Protein AF-A0A412Q822-F1 (afdb_monomer)

Solvent-accessible surface area (backbone atoms only — not comparable to full-atom values): 8180 Å² total; per-residue (Å²): 139,65,62,68,62,54,52,51,52,50,52,50,54,50,49,52,51,56,52,52,61,63,73,55,45,67,46,39,100,88,42,67,27,89,42,52,36,79,59,52,37,43,55,66,47,72,50,73,41,52,52,40,34,35,38,54,46,44,62,64,47,61,47,49,31,40,41,32,26,75,95,22,52,26,37,32,39,35,51,17,60,89,54,58,46,48,47,72,46,79,78,43,64,62,86,39,90,42,54,68,50,62,31,24,44,76,73,25,34,34,36,39,33,42,74,50,70,87,42,49,30,34,45,28,47,48,70,41,103,55,73,65,49,72,42,82,43,94,69,64,66,74,82,47,60,71,86,129

pLDDT: mean 78.14, std 10.28, range [54.72, 95.5]

Nearest PDB structures (foldseek):
  8csp-assembly1_9  TM=3.195E-01  e=7.191E-02  Homo sapiens
  8qpq-assembly1_TA  TM=2.660E-01  e=6.634E-01  Haloferax tailed virus 1
  7usb-assembly1_A  TM=2.987E-01  e=1.579E+00  unidentified human coronavirus
  3lb9-assembly3_C-2  TM=2.571E-01  e=3.025E+00  Niallia circulans

Radius of gyration: 21.86 Å; Cα contacts (8 Å, |Δi|>4): 293; chains: 1; bounding box: 73×50×36 Å

Secondary structure (DSSP, 8-state):
--HHHHHHHHHHHHHHHHHHHHHSPPP-SSS--SS-HHHHTTSPPEEEESSEEEE---TT--EEEEEEETTEEEEEEE---SSS---EEEEES---S--EEEEE-TT--EEEEESSTTSPEEEEE---SS---EEEE---SGGG----

Structure (mmCIF, N/CA/C/O backbone):
data_AF-A0A412Q822-F1
#
_entry.id   AF-A0A412Q822-F1
#
loop_
_atom_site.group_PDB
_atom_site.id
_atom_site.type_symbol
_atom_site.label_atom_id
_atom_site.label_alt_id
_atom_site.label_comp_id
_atom_site.label_asym_id
_atom_site.label_entity_id
_atom_site.label_seq_id
_atom_site.pdbx_PDB_ins_code
_atom_site.Cartn_x
_atom_site.Cartn_y
_atom_site.Cartn_z
_atom_site.occupancy
_atom_site.B_iso_or_equiv
_atom_site.auth_seq_id
_atom_site.auth_comp_id
_atom_site.auth_asym_id
_atom_site.auth_atom_id
_atom_site.pdbx_PDB_model_num
ATOM 1 N N . MET A 1 1 ? 50.046 37.438 -4.978 1.00 54.72 1 MET A N 1
ATOM 2 C CA . MET A 1 1 ? 49.758 36.722 -6.246 1.00 54.72 1 MET A CA 1
ATOM 3 C C . MET A 1 1 ? 49.389 35.239 -6.021 1.00 54.72 1 MET A C 1
ATOM 5 O O . MET A 1 1 ? 49.633 34.411 -6.888 1.00 54.72 1 MET A O 1
ATOM 9 N N . GLN A 1 2 ? 48.794 34.883 -4.867 1.00 57.31 2 GLN A N 1
ATOM 10 C CA . GLN A 1 2 ? 48.525 33.486 -4.468 1.00 57.31 2 GLN A CA 1
ATOM 11 C C . GLN A 1 2 ? 47.017 33.146 -4.419 1.00 57.31 2 GLN A C 1
ATOM 13 O O . GLN A 1 2 ? 46.676 31.968 -4.459 1.00 57.31 2 GLN A O 1
ATOM 18 N N . SER A 1 3 ? 46.108 34.141 -4.419 1.00 66.44 3 SER A N 1
ATOM 19 C CA . SER A 1 3 ? 44.652 33.891 -4.389 1.00 66.44 3 SER A CA 1
ATOM 20 C C . SER A 1 3 ? 44.080 33.436 -5.737 1.00 66.44 3 SER A C 1
ATOM 22 O O . SER A 1 3 ? 43.251 32.534 -5.754 1.00 66.44 3 SER A O 1
ATOM 24 N N . GLN A 1 4 ? 44.599 33.933 -6.869 1.00 63.59 4 GLN A N 1
ATOM 25 C CA . GLN A 1 4 ? 44.147 33.510 -8.208 1.00 63.59 4 GLN A CA 1
ATOM 26 C C . GLN A 1 4 ? 44.361 32.010 -8.472 1.00 63.59 4 GLN A C 1
ATOM 28 O O . GLN A 1 4 ? 43.549 31.379 -9.140 1.00 63.59 4 GLN A O 1
ATOM 33 N N . ARG A 1 5 ? 45.424 31.407 -7.915 1.00 67.81 5 ARG A N 1
ATOM 34 C CA . ARG A 1 5 ? 45.664 29.956 -8.033 1.00 67.81 5 ARG A CA 1
ATOM 35 C C . ARG A 1 5 ? 44.685 29.134 -7.188 1.00 67.81 5 ARG A C 1
ATOM 37 O O . ARG A 1 5 ? 44.293 28.051 -7.610 1.00 67.81 5 ARG A O 1
ATOM 44 N N . GLY A 1 6 ? 44.280 29.647 -6.024 1.00 70.31 6 GLY A N 1
ATOM 45 C CA . GLY A 1 6 ? 43.276 29.008 -5.168 1.00 70.31 6 GLY A CA 1
ATOM 46 C C . GLY A 1 6 ? 41.871 29.070 -5.768 1.00 70.31 6 GLY A C 1
ATOM 47 O O . GLY A 1 6 ? 41.166 28.064 -5.784 1.00 70.31 6 GLY A O 1
ATOM 48 N N . GLU A 1 7 ? 41.494 30.216 -6.336 1.00 71.88 7 GLU A N 1
ATOM 49 C CA . GLU A 1 7 ? 40.204 30.394 -7.013 1.00 71.88 7 GLU A CA 1
ATOM 50 C C . GLU A 1 7 ? 40.097 29.554 -8.289 1.00 71.88 7 GLU A C 1
ATOM 52 O O . GLU A 1 7 ? 39.094 28.870 -8.484 1.00 71.88 7 GLU A O 1
ATOM 57 N N . ALA A 1 8 ? 41.150 29.506 -9.113 1.00 75.50 8 ALA A N 1
ATOM 58 C CA . ALA A 1 8 ? 41.177 28.668 -10.312 1.00 75.50 8 ALA A CA 1
ATOM 59 C C . ALA A 1 8 ? 41.071 27.167 -9.985 1.00 75.50 8 ALA A C 1
ATOM 61 O O . ALA A 1 8 ? 40.386 26.425 -10.688 1.00 75.50 8 ALA A O 1
ATOM 62 N N . PHE A 1 9 ? 41.698 26.715 -8.892 1.00 75.56 9 PHE A N 1
ATOM 63 C CA . PHE A 1 9 ? 41.586 25.330 -8.431 1.00 75.56 9 PHE A CA 1
ATOM 64 C C . PHE A 1 9 ? 40.163 24.986 -7.972 1.00 75.56 9 PHE A C 1
ATOM 66 O O . PHE A 1 9 ? 39.649 23.912 -8.291 1.00 75.56 9 PHE A O 1
ATOM 73 N N . LEU A 1 10 ? 39.501 25.8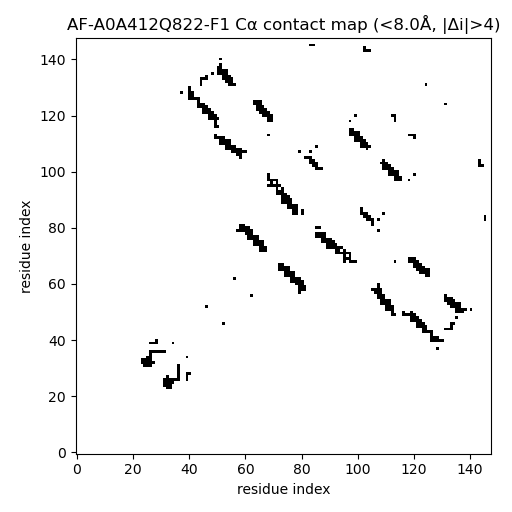99 -7.253 1.00 73.50 10 LEU A N 1
ATOM 74 C CA . LEU A 1 10 ? 38.103 25.723 -6.863 1.00 73.50 10 LEU A CA 1
ATOM 75 C C . LEU A 1 10 ? 37.191 25.688 -8.089 1.00 73.50 10 LEU A C 1
ATOM 77 O O . LEU A 1 10 ? 36.390 24.763 -8.200 1.00 73.50 10 LEU A O 1
ATOM 81 N N . LEU A 1 11 ? 37.354 26.620 -9.031 1.00 75.25 11 LEU A N 1
ATOM 82 C CA . LEU A 1 11 ? 36.569 26.663 -10.265 1.00 75.25 11 LEU A CA 1
ATOM 83 C C . LEU A 1 11 ? 36.714 25.364 -11.070 1.00 75.25 11 LEU A C 1
ATOM 85 O O . LEU A 1 11 ? 35.721 24.781 -11.492 1.00 75.25 11 LEU A O 1
ATOM 89 N N . HIS A 1 12 ? 37.944 24.864 -11.207 1.00 74.94 12 HIS A N 1
ATOM 90 C CA . HIS A 1 12 ? 38.231 23.605 -11.889 1.00 74.94 12 HIS A CA 1
ATOM 91 C C . HIS A 1 12 ? 37.606 22.398 -11.174 1.00 74.94 12 HIS A C 1
ATOM 93 O O . HIS A 1 12 ? 37.037 21.521 -11.815 1.00 74.94 12 HIS A O 1
ATOM 99 N N . LYS A 1 13 ? 37.634 22.371 -9.837 1.00 70.44 13 LYS A N 1
ATOM 100 C CA . LYS A 1 13 ? 36.979 21.327 -9.035 1.00 70.44 13 LYS A CA 1
ATOM 101 C C . LYS A 1 13 ? 35.450 21.383 -9.141 1.00 70.44 13 LYS A C 1
ATOM 103 O O . LYS A 1 13 ? 34.808 20.334 -9.123 1.00 70.44 13 LYS A O 1
ATOM 108 N N . PHE A 1 14 ? 34.866 22.578 -9.239 1.00 66.88 14 PHE A N 1
ATOM 109 C CA . PHE A 1 14 ? 33.433 22.757 -9.481 1.00 66.88 14 PHE A CA 1
ATOM 110 C C . PHE A 1 14 ? 33.040 22.318 -10.892 1.00 66.88 14 PHE A C 1
ATOM 112 O O . PHE A 1 14 ? 32.071 21.575 -11.022 1.00 66.88 14 PHE A O 1
ATOM 119 N N . ALA A 1 15 ? 33.823 22.685 -11.909 1.00 66.75 15 ALA A N 1
ATOM 120 C CA . ALA A 1 15 ? 33.620 22.248 -13.289 1.00 66.75 15 ALA A CA 1
ATOM 121 C C . ALA A 1 15 ? 33.725 20.721 -13.420 1.00 66.75 15 ALA A C 1
ATOM 123 O O . ALA A 1 15 ? 32.814 20.089 -13.939 1.00 66.75 15 ALA A O 1
ATOM 124 N N . LEU A 1 16 ? 34.754 20.104 -12.827 1.00 64.56 16 LEU A N 1
ATOM 125 C CA . LEU A 1 16 ? 34.883 18.645 -12.772 1.00 64.56 16 LEU A CA 1
ATOM 126 C C . LEU A 1 16 ? 33.684 17.991 -12.078 1.00 64.56 16 LEU A C 1
ATOM 128 O O . LEU A 1 16 ? 33.192 16.977 -12.552 1.00 64.56 16 LEU A O 1
ATOM 132 N N . LYS A 1 17 ? 33.176 18.556 -10.976 1.00 62.75 17 LYS A N 1
ATOM 133 C CA . LYS A 1 17 ? 31.968 18.031 -10.319 1.00 62.75 17 LYS A CA 1
ATOM 134 C C . LYS A 1 17 ? 30.705 18.195 -11.171 1.00 62.75 17 LYS A C 1
ATOM 136 O O . LYS A 1 17 ? 29.867 17.298 -11.131 1.00 62.75 17 LYS A O 1
ATOM 141 N N . SER A 1 18 ? 30.545 19.295 -11.912 1.00 65.00 18 SER A N 1
ATOM 142 C CA . SER A 1 18 ? 29.358 19.503 -12.752 1.00 65.00 18 SER A CA 1
ATOM 143 C C . SER A 1 18 ? 29.398 18.663 -14.028 1.00 65.00 18 SER A C 1
ATOM 145 O O . SER A 1 18 ? 28.373 18.117 -14.420 1.00 65.00 18 SER A O 1
ATOM 147 N N . GLU A 1 19 ? 30.572 18.496 -14.638 1.00 64.44 19 GLU A N 1
ATOM 148 C CA . GLU A 1 19 ? 30.768 17.612 -15.791 1.00 64.44 19 GLU A CA 1
ATOM 149 C C . GLU A 1 19 ? 30.601 16.141 -15.395 1.00 64.44 19 GLU A C 1
ATOM 151 O O . GLU A 1 19 ? 29.858 15.412 -16.049 1.00 64.44 19 GLU A O 1
ATOM 156 N N . LEU A 1 20 ? 31.190 15.702 -14.275 1.00 64.00 20 LEU A N 1
ATOM 157 C CA . LEU A 1 20 ? 31.037 14.321 -13.801 1.00 64.00 20 LEU A CA 1
ATOM 158 C C . LEU A 1 20 ? 29.589 14.006 -13.381 1.00 64.00 20 LEU A C 1
ATOM 160 O O . LEU A 1 20 ? 29.119 12.892 -13.596 1.00 64.00 20 LEU A O 1
ATOM 164 N N . GLY A 1 21 ? 28.866 14.989 -12.829 1.00 62.41 21 GLY A N 1
ATOM 165 C CA . GLY A 1 21 ? 27.440 14.871 -12.509 1.00 62.41 21 GLY A CA 1
ATOM 166 C C . GLY A 1 21 ? 26.538 14.727 -13.741 1.00 62.41 21 GLY A C 1
ATOM 167 O O . GLY A 1 21 ? 25.488 14.100 -13.644 1.00 62.41 21 GLY A O 1
ATOM 168 N N . GLY A 1 22 ? 26.956 15.252 -14.899 1.00 65.50 22 GLY A N 1
ATOM 169 C CA . GLY A 1 22 ? 26.287 15.032 -16.187 1.00 65.50 22 GLY A CA 1
ATOM 170 C C . GLY A 1 22 ? 26.717 13.743 -16.902 1.00 65.50 22 GLY A C 1
ATOM 171 O O . GLY A 1 22 ? 25.926 13.160 -17.639 1.00 65.50 22 GLY A O 1
ATOM 172 N N . LEU A 1 23 ? 27.951 13.275 -16.672 1.00 67.69 23 LEU A N 1
ATOM 173 C CA . LEU A 1 23 ? 28.534 12.080 -17.308 1.00 67.69 23 LEU A CA 1
ATOM 174 C C . LEU A 1 23 ? 28.120 10.749 -16.662 1.00 67.69 23 LEU A C 1
ATOM 176 O O . LEU A 1 23 ? 28.322 9.693 -17.260 1.00 67.69 23 LEU A O 1
ATOM 180 N N . ILE A 1 24 ? 27.547 10.779 -15.459 1.00 73.56 24 ILE A N 1
ATOM 181 C CA . ILE A 1 24 ? 26.975 9.612 -14.777 1.00 73.56 24 ILE A CA 1
ATOM 182 C C . ILE A 1 24 ? 25.448 9.741 -14.861 1.00 73.56 24 ILE A C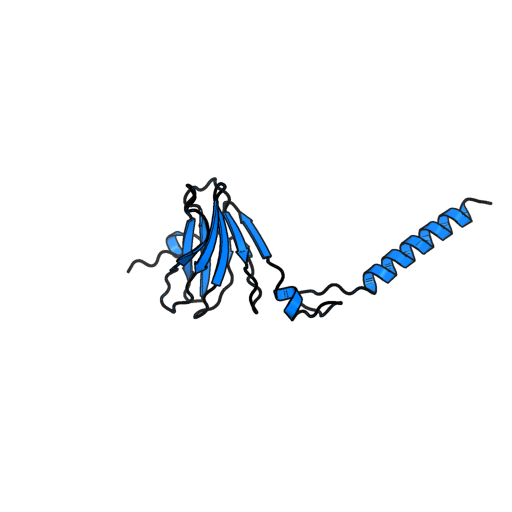 1
ATOM 184 O O . ILE A 1 24 ? 24.820 10.182 -13.895 1.00 73.56 24 ILE A O 1
ATOM 188 N N . PRO A 1 25 ? 24.822 9.407 -16.007 1.00 70.44 25 PRO A N 1
ATOM 189 C CA . PRO A 1 25 ? 23.384 9.549 -16.147 1.00 70.44 25 PRO A CA 1
ATOM 190 C C . PRO A 1 25 ? 22.695 8.631 -15.135 1.00 70.44 25 PRO A C 1
ATOM 192 O O . PRO A 1 25 ? 22.931 7.417 -15.090 1.00 70.44 25 PRO A O 1
ATOM 195 N N . LEU A 1 26 ? 21.856 9.222 -14.289 1.00 71.38 26 LEU A N 1
ATOM 196 C CA . LEU A 1 26 ? 20.974 8.475 -13.405 1.00 71.38 26 LEU A CA 1
ATOM 197 C C . LEU A 1 26 ? 19.856 7.865 -14.243 1.00 71.38 26 LEU A C 1
ATOM 199 O O . LEU A 1 26 ? 19.318 8.505 -15.145 1.00 71.38 26 LEU A O 1
ATOM 203 N N . ALA A 1 27 ? 19.510 6.616 -13.945 1.00 72.88 27 ALA A N 1
ATOM 204 C CA . ALA A 1 27 ? 18.319 6.025 -14.528 1.00 72.88 27 ALA A CA 1
ATOM 205 C C . ALA A 1 27 ? 17.093 6.755 -13.971 1.00 72.88 27 ALA A C 1
ATOM 207 O O . ALA A 1 27 ? 16.992 6.957 -12.760 1.00 72.88 27 ALA A O 1
ATOM 208 N N . THR A 1 28 ? 16.180 7.143 -14.854 1.00 69.38 28 THR A N 1
ATOM 209 C CA . THR A 1 28 ? 14.900 7.754 -14.488 1.00 69.38 28 THR A CA 1
ATOM 210 C C . THR A 1 28 ? 13.750 6.936 -15.074 1.00 69.38 28 THR A C 1
ATOM 212 O O . THR A 1 28 ? 13.942 5.941 -15.778 1.00 69.38 28 THR A O 1
ATOM 215 N N . ASN A 1 29 ? 12.520 7.364 -14.805 1.00 64.69 29 ASN A N 1
ATOM 216 C CA . ASN A 1 29 ? 11.323 6.874 -15.488 1.00 64.69 29 ASN A CA 1
ATOM 217 C C . ASN A 1 29 ? 11.348 7.128 -17.013 1.00 64.69 29 ASN A C 1
ATOM 219 O O . ASN A 1 29 ? 10.615 6.463 -17.746 1.00 64.69 29 ASN A O 1
ATOM 223 N N . GLU A 1 30 ? 12.169 8.057 -17.505 1.00 70.81 30 GLU A N 1
ATOM 224 C CA . GLU A 1 30 ? 12.172 8.539 -18.894 1.00 70.81 30 GLU A CA 1
ATOM 225 C C . GLU A 1 30 ? 13.452 8.184 -19.664 1.00 70.81 30 GLU A C 1
ATOM 227 O O . GLU A 1 30 ? 13.400 8.061 -20.886 1.00 70.81 30 GLU A O 1
ATOM 232 N N . ALA A 1 31 ? 14.572 7.936 -18.978 1.00 69.00 31 ALA A N 1
ATOM 233 C CA . ALA A 1 31 ? 15.861 7.656 -19.606 1.00 69.00 31 ALA A CA 1
ATOM 234 C C . ALA A 1 31 ? 16.616 6.495 -18.941 1.00 69.00 31 ALA A C 1
ATOM 236 O O . ALA A 1 31 ? 16.587 6.305 -17.723 1.00 69.00 31 ALA A O 1
ATOM 237 N N . ASN A 1 32 ? 17.341 5.731 -19.763 1.00 71.06 32 ASN A N 1
ATOM 238 C CA . ASN A 1 32 ? 18.334 4.780 -19.272 1.00 71.06 32 ASN A CA 1
ATOM 239 C C . ASN A 1 32 ? 19.564 5.560 -18.788 1.00 71.06 32 ASN A C 1
ATOM 241 O O . ASN A 1 32 ? 20.109 6.369 -19.536 1.00 71.06 32 ASN A O 1
ATOM 245 N N . GLY A 1 33 ? 19.991 5.304 -17.554 1.00 76.38 33 GLY A N 1
ATOM 246 C CA . GLY A 1 33 ? 21.254 5.804 -17.022 1.00 76.38 33 GLY A CA 1
ATOM 247 C C . GLY A 1 33 ? 22.346 4.742 -17.106 1.00 76.38 33 GLY A C 1
ATOM 248 O O . GLY A 1 33 ? 22.323 3.879 -17.981 1.00 76.38 33 GLY A O 1
ATOM 249 N N . LEU A 1 34 ? 23.247 4.714 -16.122 1.00 79.25 34 LEU A N 1
ATOM 250 C CA . LEU A 1 34 ? 24.161 3.575 -15.915 1.00 79.25 34 LEU A CA 1
ATOM 251 C C . LEU A 1 34 ? 23.439 2.270 -15.522 1.00 79.25 34 LEU A C 1
ATOM 253 O O . LEU A 1 34 ? 24.025 1.191 -15.542 1.00 79.25 34 LEU A O 1
ATOM 257 N N . MET A 1 35 ? 22.156 2.365 -15.172 1.00 73.12 35 MET A N 1
ATOM 258 C CA . MET A 1 35 ? 21.239 1.252 -14.960 1.00 73.12 35 MET A CA 1
ATOM 259 C C . MET A 1 35 ? 20.110 1.342 -15.996 1.00 73.12 35 MET A C 1
ATOM 261 O O . MET A 1 35 ? 19.665 2.438 -16.344 1.00 73.12 35 MET A O 1
ATOM 265 N N . SER A 1 36 ? 19.615 0.202 -16.488 1.00 73.12 36 SER A N 1
ATOM 266 C CA . SER A 1 36 ? 18.447 0.216 -17.375 1.00 73.12 36 SER A CA 1
ATOM 267 C C . SER A 1 36 ? 17.214 0.743 -16.638 1.00 73.12 36 SER A C 1
ATOM 269 O O . SER A 1 36 ? 17.014 0.457 -15.455 1.00 73.12 36 SER A O 1
ATOM 271 N N . LYS A 1 37 ? 16.335 1.447 -17.354 1.00 69.19 37 LYS A N 1
ATOM 272 C CA . LYS A 1 37 ? 15.021 1.870 -16.860 1.00 69.19 37 LYS A CA 1
ATOM 273 C C . LYS A 1 37 ? 14.253 0.693 -16.256 1.00 69.19 37 LYS A C 1
ATOM 275 O O . LYS A 1 37 ? 13.693 0.820 -15.179 1.00 69.19 37 LYS A O 1
ATOM 280 N N . ASN A 1 38 ? 14.318 -0.492 -16.862 1.00 66.19 38 ASN A N 1
ATOM 281 C CA . ASN A 1 38 ? 13.655 -1.690 -16.331 1.00 66.19 38 ASN A CA 1
ATOM 282 C C . ASN A 1 38 ? 14.193 -2.133 -14.960 1.00 66.19 38 ASN A C 1
ATOM 284 O O . ASN A 1 38 ? 13.459 -2.731 -14.180 1.00 66.19 38 ASN A O 1
ATOM 288 N N . ASN A 1 39 ? 15.460 -1.851 -14.650 1.00 64.44 39 ASN A N 1
ATOM 289 C CA . ASN A 1 39 ? 16.025 -2.108 -13.328 1.00 64.44 39 ASN A CA 1
ATOM 290 C C . ASN A 1 39 ? 15.745 -0.956 -12.346 1.00 64.44 39 ASN A C 1
ATOM 292 O O . ASN A 1 39 ? 15.561 -1.229 -11.165 1.00 64.44 39 ASN A O 1
ATOM 296 N N . TYR A 1 40 ? 15.606 0.288 -12.819 1.00 60.56 40 TYR A N 1
ATOM 297 C CA . TYR A 1 40 ? 15.096 1.406 -12.009 1.00 60.56 40 TYR A CA 1
ATOM 298 C C . TYR A 1 40 ? 13.665 1.145 -11.509 1.00 60.56 40 TYR A C 1
ATOM 300 O O . TYR A 1 40 ? 13.350 1.415 -10.355 1.00 60.56 40 TYR A O 1
ATOM 308 N N . ILE A 1 41 ? 12.822 0.520 -12.337 1.00 59.81 41 ILE A N 1
ATOM 309 C CA . ILE A 1 41 ? 11.450 0.104 -11.981 1.00 59.81 41 ILE A CA 1
ATOM 310 C C . ILE A 1 41 ? 11.429 -0.908 -10.814 1.00 59.81 41 ILE A C 1
ATOM 312 O O . ILE A 1 41 ? 10.436 -1.003 -10.097 1.00 59.81 41 ILE A O 1
ATOM 316 N N . LYS A 1 42 ? 12.538 -1.619 -10.558 1.00 61.69 42 LYS A N 1
ATOM 317 C CA . LYS A 1 42 ? 12.674 -2.545 -9.419 1.00 61.69 42 LYS A CA 1
ATOM 318 C C . LYS A 1 42 ? 13.006 -1.846 -8.096 1.00 61.69 42 LYS A C 1
ATOM 320 O O . LYS A 1 42 ? 13.067 -2.522 -7.069 1.00 61.69 42 LY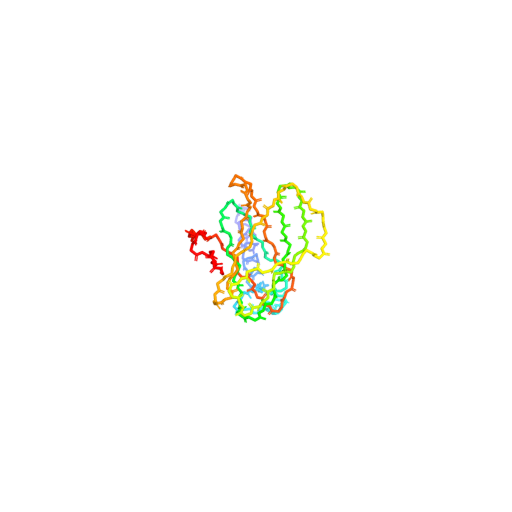S A O 1
ATOM 325 N N . ILE A 1 43 ? 13.242 -0.531 -8.094 1.00 65.75 43 ILE A N 1
ATOM 326 C CA . ILE A 1 43 ? 13.445 0.237 -6.863 1.00 65.75 43 ILE A CA 1
ATOM 327 C C . ILE A 1 43 ? 12.092 0.360 -6.159 1.00 65.75 43 ILE A C 1
ATOM 329 O O . ILE A 1 43 ? 11.135 0.898 -6.714 1.00 65.75 43 ILE A O 1
ATOM 333 N N . ALA A 1 44 ? 12.017 -0.155 -4.932 1.00 70.75 44 ALA A N 1
ATOM 334 C CA . ALA A 1 44 ? 10.823 -0.057 -4.105 1.00 70.75 44 ALA A CA 1
ATOM 335 C C . ALA A 1 44 ? 10.453 1.418 -3.887 1.00 70.75 44 ALA A C 1
ATOM 337 O O . ALA A 1 44 ? 11.249 2.201 -3.366 1.00 70.75 44 ALA A O 1
ATOM 338 N N . GLN A 1 45 ? 9.238 1.791 -4.279 1.00 81.50 45 GLN A N 1
ATOM 339 C CA . GLN A 1 45 ? 8.671 3.105 -3.992 1.00 81.50 45 GLN A CA 1
ATOM 340 C C . GLN A 1 45 ? 7.847 3.016 -2.718 1.00 81.50 45 GLN A C 1
ATOM 342 O O . GLN A 1 45 ? 7.267 1.971 -2.431 1.00 81.50 45 GLN A O 1
ATOM 347 N N . SER A 1 46 ? 7.826 4.088 -1.930 1.00 88.75 46 SER A N 1
ATOM 348 C CA . SER A 1 46 ? 7.071 4.133 -0.679 1.00 88.75 46 SER A CA 1
ATOM 349 C C . SER A 1 46 ? 6.409 5.482 -0.475 1.00 88.75 46 SER A C 1
ATOM 351 O O . SER A 1 46 ? 7.006 6.513 -0.774 1.00 88.75 46 SER A O 1
ATOM 353 N N . ILE A 1 47 ? 5.223 5.467 0.120 1.00 92.25 47 ILE A N 1
ATOM 354 C CA . ILE A 1 47 ? 4.557 6.655 0.652 1.00 92.25 47 ILE A CA 1
ATOM 355 C C . ILE A 1 47 ? 4.159 6.388 2.101 1.00 92.25 47 ILE A C 1
ATOM 357 O O . ILE A 1 47 ? 3.814 5.261 2.453 1.00 92.25 47 ILE A O 1
ATOM 361 N N . THR A 1 48 ? 4.226 7.414 2.947 1.00 93.25 48 THR A N 1
ATOM 362 C CA . THR A 1 48 ? 3.655 7.383 4.298 1.00 93.25 48 THR A CA 1
ATOM 363 C C . THR A 1 48 ? 2.646 8.507 4.416 1.00 93.25 48 THR A C 1
ATOM 365 O O . THR A 1 48 ? 3.006 9.653 4.164 1.00 93.25 48 THR A O 1
ATOM 368 N N . SER A 1 49 ? 1.411 8.190 4.794 1.00 92.81 49 SER A N 1
ATOM 369 C CA . SER A 1 49 ? 0.353 9.187 4.950 1.00 92.81 49 SER A CA 1
ATOM 370 C C . SER A 1 49 ? -0.669 8.763 6.001 1.00 92.81 49 SER A C 1
ATOM 372 O O . SER A 1 49 ? -0.869 7.575 6.243 1.00 92.81 49 SER A O 1
ATOM 374 N N . THR A 1 50 ? -1.319 9.741 6.627 1.00 91.50 50 THR A N 1
ATOM 375 C CA . THR A 1 50 ? -2.533 9.548 7.439 1.00 91.50 50 THR A CA 1
ATOM 376 C C . THR A 1 50 ? -3.811 9.662 6.601 1.00 91.50 50 THR A C 1
ATOM 378 O O . THR A 1 50 ? -4.903 9.358 7.082 1.00 91.50 50 THR A O 1
ATOM 381 N N . LYS A 1 51 ? -3.696 10.104 5.342 1.00 92.81 51 LYS A N 1
ATOM 382 C CA . LYS A 1 51 ? -4.801 10.183 4.388 1.00 92.81 51 LYS A CA 1
ATOM 383 C C . LYS A 1 51 ? -5.005 8.859 3.653 1.00 92.81 51 LYS A C 1
ATOM 385 O O . LYS A 1 51 ? -4.273 7.886 3.837 1.00 92.81 51 LYS A O 1
ATOM 390 N N . LEU A 1 52 ? -6.019 8.840 2.791 1.00 93.62 52 LEU A N 1
ATOM 391 C CA . LEU A 1 52 ? -6.207 7.773 1.822 1.00 93.62 52 LEU A CA 1
ATOM 392 C C . LEU A 1 52 ? -5.024 7.758 0.850 1.00 93.62 52 LEU A C 1
ATOM 394 O O . LEU A 1 52 ? -4.701 8.773 0.238 1.00 93.62 52 LEU A O 1
ATOM 398 N N . ILE A 1 53 ? -4.385 6.604 0.706 1.00 94.19 53 ILE A N 1
ATOM 399 C CA . ILE A 1 53 ? -3.307 6.396 -0.257 1.00 94.19 53 ILE A CA 1
ATOM 400 C C . ILE A 1 53 ? -3.894 5.672 -1.456 1.00 94.19 53 ILE A C 1
ATOM 402 O O . ILE A 1 53 ? -4.452 4.585 -1.310 1.00 94.19 53 ILE A O 1
ATOM 406 N N . LYS A 1 54 ? -3.725 6.247 -2.642 1.00 93.31 54 LYS A N 1
ATOM 407 C CA . LYS A 1 54 ? -3.977 5.569 -3.905 1.00 93.31 54 LYS A CA 1
ATOM 408 C C . LYS A 1 54 ? -2.717 4.847 -4.363 1.00 93.31 54 LYS A C 1
ATOM 410 O O . LYS A 1 54 ? -1.615 5.391 -4.338 1.00 93.31 54 LYS A O 1
ATOM 415 N N . ILE A 1 55 ? -2.920 3.620 -4.810 1.00 89.94 55 ILE A N 1
ATOM 416 C CA . ILE A 1 55 ? -1.950 2.771 -5.479 1.00 89.94 55 ILE A CA 1
ATOM 417 C C . ILE A 1 55 ? -2.453 2.614 -6.911 1.00 89.94 55 ILE A C 1
ATOM 419 O O . ILE A 1 55 ? -3.479 1.968 -7.143 1.00 89.94 55 ILE A O 1
ATOM 423 N N . GLU A 1 56 ? -1.754 3.228 -7.865 1.00 87.31 56 GLU A N 1
ATOM 424 C CA . GLU A 1 56 ? -2.071 3.062 -9.283 1.00 87.31 56 GLU A CA 1
ATOM 425 C C . GLU A 1 56 ? -1.865 1.596 -9.669 1.00 87.31 56 GLU A C 1
ATOM 427 O O . GLU A 1 56 ? -0.759 1.070 -9.564 1.00 87.31 56 GLU A O 1
ATOM 432 N N . SER A 1 57 ? -2.940 0.933 -10.080 1.00 83.88 57 SER A N 1
ATOM 433 C CA . SER A 1 57 ? -2.930 -0.449 -10.553 1.00 83.88 57 SER A CA 1
ATOM 434 C C . SER A 1 57 ? -3.950 -0.596 -11.679 1.00 83.88 57 SER A C 1
ATOM 436 O O . SER A 1 57 ? -4.734 0.316 -11.942 1.00 83.88 57 SER A O 1
ATOM 438 N N . TRP A 1 58 ? -3.908 -1.731 -12.367 1.00 79.12 58 TRP A N 1
ATOM 439 C CA . TRP A 1 58 ? -4.784 -2.020 -13.494 1.00 79.12 58 TRP A CA 1
ATOM 440 C C . TRP A 1 58 ? -5.767 -3.119 -13.161 1.00 79.12 58 TRP A C 1
ATOM 442 O O . TRP A 1 58 ? -5.552 -3.963 -12.279 1.00 79.12 58 TRP A O 1
ATOM 452 N N . ASP A 1 59 ? 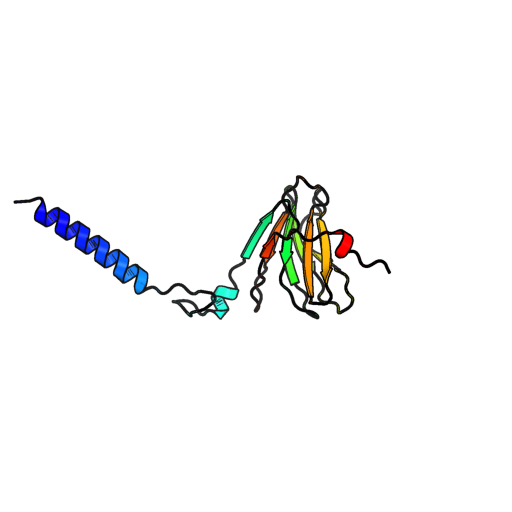-6.869 -3.100 -13.895 1.00 74.81 59 ASP A N 1
ATOM 453 C CA . ASP A 1 59 ? -7.859 -4.142 -13.776 1.00 74.81 59 ASP A CA 1
ATOM 454 C C . ASP A 1 59 ? -7.271 -5.506 -14.185 1.00 74.81 59 ASP A C 1
ATOM 456 O O . ASP A 1 59 ? -6.468 -5.595 -15.115 1.00 74.81 59 ASP A O 1
ATOM 460 N N . GLY A 1 60 ? -7.582 -6.566 -13.437 1.00 73.56 60 GLY A N 1
ATOM 461 C CA . GLY A 1 60 ? -6.977 -7.893 -13.619 1.00 73.56 60 GLY A CA 1
ATOM 462 C C . GLY A 1 60 ? -5.626 -8.137 -12.920 1.00 73.56 60 GLY A C 1
ATOM 463 O O . GLY A 1 60 ? -5.196 -9.288 -12.843 1.00 73.56 60 GLY A O 1
ATOM 464 N N . TYR A 1 61 ? -4.938 -7.111 -12.396 1.00 76.69 61 TYR A N 1
ATOM 465 C CA . TYR A 1 61 ? -3.588 -7.258 -11.819 1.00 76.69 61 TYR A CA 1
ATOM 466 C C . TYR A 1 61 ? -3.573 -7.286 -10.290 1.00 76.69 61 TYR A C 1
ATOM 468 O O . TYR A 1 61 ? -4.029 -6.349 -9.631 1.00 76.69 61 TYR A O 1
ATOM 476 N N . SER A 1 62 ? -2.991 -8.348 -9.724 1.00 77.25 62 SER A N 1
ATOM 477 C CA . SER A 1 62 ? -2.697 -8.410 -8.290 1.00 77.25 62 SER A CA 1
ATOM 478 C C . SER A 1 62 ? -1.462 -7.575 -7.952 1.00 77.25 62 SER A C 1
ATOM 480 O O . SER A 1 62 ? -0.422 -7.677 -8.605 1.00 77.25 62 SER A O 1
ATOM 482 N N . THR A 1 63 ? -1.565 -6.780 -6.892 1.00 80.88 63 THR A N 1
ATOM 483 C CA . THR A 1 63 ? -0.513 -5.878 -6.420 1.00 80.88 63 THR A CA 1
ATOM 484 C C . THR A 1 63 ? 0.118 -6.435 -5.144 1.00 80.88 63 THR A C 1
ATOM 486 O O . THR A 1 63 ? -0.577 -6.665 -4.155 1.00 80.88 63 THR A O 1
ATOM 489 N N . LEU A 1 64 ? 1.445 -6.596 -5.131 1.00 83.69 64 LEU A N 1
ATOM 490 C CA . LEU A 1 64 ? 2.206 -6.942 -3.925 1.00 83.69 64 LEU A CA 1
ATOM 491 C C . LEU A 1 64 ? 2.746 -5.683 -3.241 1.00 83.69 64 LEU A C 1
ATOM 493 O O . LEU A 1 64 ? 3.504 -4.912 -3.837 1.00 83.69 64 LEU A O 1
ATOM 497 N N . VAL A 1 65 ? 2.396 -5.505 -1.967 1.00 8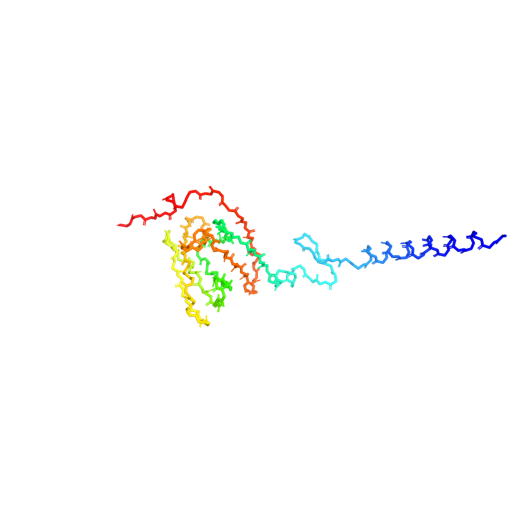4.75 65 VAL A N 1
ATOM 498 C CA . VAL A 1 65 ? 2.827 -4.361 -1.154 1.00 84.75 65 VAL A CA 1
ATOM 499 C C . VAL A 1 65 ? 3.269 -4.781 0.240 1.00 84.75 65 VAL A C 1
ATOM 501 O O . VAL A 1 65 ? 2.657 -5.635 0.884 1.00 84.75 65 VAL A O 1
ATOM 504 N N . PHE A 1 66 ? 4.313 -4.124 0.742 1.00 87.81 66 PHE A N 1
ATOM 505 C CA . PHE A 1 66 ? 4.544 -4.050 2.178 1.00 87.81 66 PHE A CA 1
ATOM 506 C C . PHE A 1 66 ? 3.677 -2.940 2.752 1.00 87.81 66 PHE A C 1
ATOM 508 O O . PHE A 1 66 ? 3.711 -1.806 2.277 1.00 87.81 66 PHE A O 1
ATOM 515 N N . ILE A 1 67 ? 2.922 -3.272 3.794 1.00 85.94 67 ILE A N 1
ATOM 516 C CA . ILE A 1 67 ? 2.101 -2.309 4.519 1.00 85.94 67 ILE A CA 1
ATOM 517 C C . ILE A 1 67 ? 2.568 -2.280 5.965 1.00 85.94 67 ILE A C 1
ATOM 519 O O . ILE A 1 67 ? 2.667 -3.321 6.626 1.00 85.94 67 ILE A O 1
ATOM 523 N N . ARG A 1 68 ? 2.848 -1.073 6.456 1.00 87.25 68 ARG A N 1
ATOM 524 C CA . ARG A 1 68 ? 3.162 -0.809 7.857 1.00 87.25 68 ARG A CA 1
ATOM 525 C C . ARG A 1 68 ? 2.095 0.091 8.466 1.00 87.25 68 ARG A C 1
ATOM 527 O O . ARG A 1 68 ? 1.917 1.218 8.018 1.00 87.25 68 ARG A O 1
ATOM 534 N N . ALA A 1 69 ? 1.460 -0.400 9.526 1.00 82.38 69 ALA A N 1
ATOM 535 C CA . ALA A 1 69 ? 0.530 0.348 10.367 1.00 82.38 69 ALA A CA 1
ATOM 536 C C . ALA A 1 69 ? 0.967 0.220 11.833 1.00 82.38 69 ALA A C 1
ATOM 538 O O . ALA A 1 69 ? 1.222 -0.890 12.308 1.00 82.38 69 ALA A O 1
ATOM 539 N N . SER A 1 70 ? 1.090 1.352 12.534 1.00 71.75 70 SER A N 1
ATOM 540 C CA . SER A 1 70 ? 1.296 1.449 13.993 1.00 71.75 70 SER A CA 1
ATOM 541 C C . SER A 1 70 ? 2.263 0.401 14.575 1.00 71.75 70 SER A C 1
ATOM 543 O O . SER A 1 70 ? 1.923 -0.385 15.458 1.00 71.75 70 SER A O 1
ATOM 545 N N . GLY A 1 71 ? 3.487 0.360 14.033 1.00 67.38 71 GLY A N 1
ATOM 546 C CA . GLY A 1 71 ? 4.579 -0.495 14.519 1.00 67.38 71 GLY A CA 1
ATOM 547 C C . GLY A 1 71 ? 4.578 -1.944 14.015 1.00 67.38 71 GLY A C 1
ATOM 548 O O . GLY A 1 71 ? 5.487 -2.695 14.351 1.00 67.38 71 GLY A O 1
ATOM 549 N N . SER A 1 72 ? 3.614 -2.350 13.185 1.00 75.06 72 SER A N 1
ATOM 550 C CA . SER A 1 72 ? 3.574 -3.688 12.576 1.00 75.06 72 SER A CA 1
ATOM 551 C C . SER A 1 72 ? 3.707 -3.606 11.066 1.00 75.06 72 SER A C 1
ATOM 553 O O . SER A 1 72 ? 3.112 -2.736 10.440 1.00 75.06 72 SER A O 1
ATOM 555 N N . THR A 1 73 ? 4.511 -4.496 10.484 1.00 83.06 73 THR A N 1
ATOM 556 C CA . THR A 1 73 ? 4.764 -4.556 9.037 1.00 83.06 73 THR A CA 1
ATOM 557 C C . THR A 1 73 ? 4.387 -5.938 8.520 1.00 83.06 73 THR A C 1
ATOM 559 O O . THR A 1 73 ? 4.848 -6.937 9.068 1.00 83.06 73 THR A O 1
ATOM 562 N N . GLY A 1 74 ? 3.573 -5.995 7.469 1.00 86.44 74 GLY A N 1
ATOM 563 C CA . GLY A 1 74 ? 3.201 -7.240 6.801 1.00 86.44 74 GLY A CA 1
ATOM 564 C C . GLY A 1 74 ? 3.345 -7.141 5.288 1.00 86.44 74 GLY A C 1
ATOM 565 O O . GLY A 1 74 ? 3.269 -6.049 4.721 1.00 86.44 74 GLY A O 1
ATOM 566 N N . LEU A 1 75 ? 3.566 -8.288 4.648 1.00 86.94 75 LEU A N 1
ATOM 567 C CA . LEU A 1 75 ? 3.482 -8.426 3.196 1.00 86.94 75 LEU A CA 1
ATOM 568 C C . LEU A 1 75 ? 2.053 -8.808 2.824 1.00 86.94 75 LEU A C 1
ATOM 570 O O . LEU A 1 75 ? 1.522 -9.794 3.345 1.00 86.94 75 LEU A O 1
ATOM 574 N N . TYR A 1 76 ? 1.464 -8.063 1.898 1.00 87.31 76 TYR A N 1
ATOM 575 C CA . TYR A 1 76 ? 0.104 -8.276 1.432 1.00 87.31 76 TYR A CA 1
ATOM 576 C C . TYR A 1 76 ? 0.078 -8.406 -0.090 1.00 87.31 76 TYR A C 1
ATOM 578 O O . TYR A 1 76 ? 0.747 -7.659 -0.804 1.00 87.31 76 TYR A O 1
ATOM 586 N N . SER A 1 77 ? -0.719 -9.356 -0.570 1.00 86.12 77 SER A N 1
ATOM 587 C CA . SER A 1 77 ? -1.226 -9.370 -1.940 1.00 86.12 77 SER A CA 1
ATOM 588 C C . SER A 1 77 ? -2.597 -8.724 -1.931 1.00 86.12 77 SER A C 1
ATOM 590 O O . SER A 1 77 ? -3.441 -9.135 -1.140 1.00 86.12 77 SER A O 1
ATOM 592 N N . ILE A 1 78 ? -2.825 -7.730 -2.780 1.00 84.12 78 ILE A N 1
ATOM 593 C CA . ILE A 1 78 ? -4.150 -7.167 -3.038 1.00 84.12 78 ILE A CA 1
ATOM 594 C C . ILE A 1 78 ? -4.577 -7.684 -4.408 1.00 84.12 78 ILE A C 1
ATOM 596 O O . ILE A 1 78 ? -3.906 -7.411 -5.402 1.00 84.12 78 ILE A O 1
ATOM 600 N N . ASP A 1 79 ? -5.637 -8.487 -4.443 1.00 78.25 79 ASP A N 1
ATOM 601 C CA . ASP A 1 79 ? -6.059 -9.224 -5.629 1.00 78.25 79 ASP A CA 1
ATOM 602 C C . ASP A 1 79 ? -6.498 -8.289 -6.759 1.00 78.25 79 ASP A C 1
ATOM 604 O O . ASP A 1 79 ? -7.180 -7.284 -6.546 1.00 78.25 79 ASP A O 1
ATOM 608 N N . GLY A 1 80 ? -6.155 -8.687 -7.983 1.00 66.75 80 GLY A N 1
ATOM 609 C CA . GLY A 1 80 ? -6.550 -8.024 -9.223 1.00 66.75 80 GLY A CA 1
ATOM 610 C C . GLY A 1 80 ? -7.923 -8.404 -9.752 1.00 66.75 80 GLY A C 1
ATOM 611 O O . GLY A 1 80 ? -8.149 -8.279 -10.946 1.00 66.75 80 GLY A O 1
ATOM 612 N N . ASN A 1 81 ? -8.812 -8.951 -8.927 1.00 66.44 81 ASN A N 1
ATOM 613 C CA . ASN A 1 81 ? -10.066 -9.520 -9.415 1.00 66.44 81 ASN A CA 1
ATOM 614 C C . ASN A 1 81 ? -10.949 -8.461 -10.117 1.00 66.44 81 ASN A C 1
ATOM 616 O O . ASN A 1 81 ? -11.081 -7.347 -9.612 1.00 66.44 81 ASN A O 1
ATOM 620 N N . TRP A 1 82 ? -11.603 -8.842 -11.221 1.00 64.75 82 TRP A N 1
ATOM 621 C CA . TRP A 1 82 ? -12.485 -8.009 -12.070 1.00 64.75 82 TRP A CA 1
ATOM 622 C C . TRP A 1 82 ? -13.826 -7.622 -11.430 1.00 64.75 82 TRP A C 1
ATOM 624 O O . TRP A 1 82 ? -14.752 -7.169 -12.096 1.00 64.75 82 TRP A O 1
ATOM 634 N N . ALA A 1 83 ? -13.985 -7.875 -10.138 1.00 64.88 83 ALA A N 1
ATOM 635 C CA . ALA A 1 83 ? -15.169 -7.499 -9.393 1.00 64.88 83 ALA A CA 1
ATOM 636 C C . ALA A 1 83 ? -14.730 -6.384 -8.461 1.00 64.88 83 ALA A C 1
ATOM 638 O O . ALA A 1 83 ? -13.969 -6.702 -7.556 1.00 64.88 83 ALA A O 1
ATOM 639 N N . ASN A 1 84 ? -15.170 -5.145 -8.721 1.00 72.12 84 ASN A N 1
ATOM 640 C CA . ASN A 1 84 ? -14.951 -3.858 -8.021 1.00 72.12 84 ASN A CA 1
ATOM 641 C C . ASN A 1 84 ? -14.866 -3.926 -6.479 1.00 72.12 84 ASN A C 1
ATOM 643 O O . ASN A 1 84 ? -15.664 -3.351 -5.747 1.00 72.12 84 ASN A O 1
ATOM 647 N N . ASN A 1 85 ? -13.928 -4.699 -5.965 1.00 75.00 85 ASN A N 1
ATOM 648 C CA . ASN A 1 85 ? -13.825 -5.128 -4.589 1.00 75.00 85 ASN A CA 1
ATOM 649 C C . ASN A 1 85 ? -12.349 -5.419 -4.339 1.00 75.00 85 ASN A C 1
ATOM 651 O O . ASN A 1 85 ? -11.714 -6.209 -5.042 1.00 75.00 85 ASN A O 1
ATOM 655 N N . ALA A 1 86 ? -11.795 -4.768 -3.324 1.00 77.06 86 ALA A N 1
ATOM 656 C CA . ALA A 1 86 ? -10.456 -5.070 -2.869 1.00 77.06 86 ALA A CA 1
ATOM 657 C C . ALA A 1 86 ? -10.490 -6.294 -1.952 1.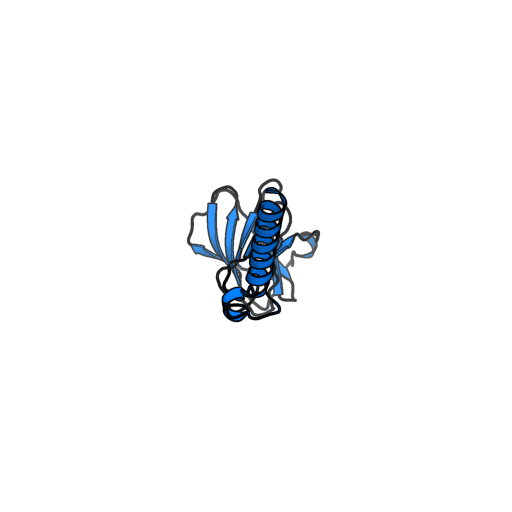00 77.06 86 ALA A C 1
ATOM 659 O O . ALA A 1 86 ? -10.886 -6.215 -0.790 1.00 77.06 86 ALA A O 1
ATOM 660 N N . LYS A 1 87 ? -9.984 -7.422 -2.450 1.00 82.06 87 LYS A N 1
ATOM 661 C CA . LYS A 1 87 ? -9.594 -8.547 -1.598 1.00 82.06 87 LYS A CA 1
ATOM 662 C C . LYS A 1 87 ? -8.104 -8.462 -1.334 1.00 82.06 87 LYS A C 1
ATOM 664 O O . LYS A 1 87 ? -7.332 -8.197 -2.249 1.00 82.06 87 LYS A O 1
ATOM 669 N N . PHE A 1 88 ? -7.689 -8.685 -0.094 1.00 84.56 88 PHE A N 1
ATOM 670 C CA . PHE A 1 88 ? -6.275 -8.775 0.236 1.00 84.56 88 PHE A CA 1
ATOM 671 C C . PHE A 1 88 ? -5.980 -10.029 1.047 1.00 84.56 88 PHE A C 1
ATOM 673 O O . PHE A 1 88 ? -6.735 -10.424 1.934 1.00 84.56 88 PHE A O 1
ATOM 680 N N . THR A 1 89 ? -4.837 -10.631 0.749 1.00 86.25 89 THR A N 1
ATOM 681 C CA . THR A 1 89 ? -4.294 -11.783 1.454 1.00 86.25 89 THR A CA 1
ATOM 682 C C . THR A 1 89 ? -2.991 -11.371 2.109 1.00 86.25 89 THR A C 1
ATOM 684 O O . THR A 1 89 ? -2.051 -10.927 1.447 1.00 86.25 89 THR A O 1
ATOM 687 N N . ARG A 1 90 ? -2.911 -11.533 3.428 1.00 87.00 90 ARG A N 1
ATOM 688 C CA . ARG A 1 90 ? -1.644 -11.391 4.139 1.00 87.00 90 ARG A CA 1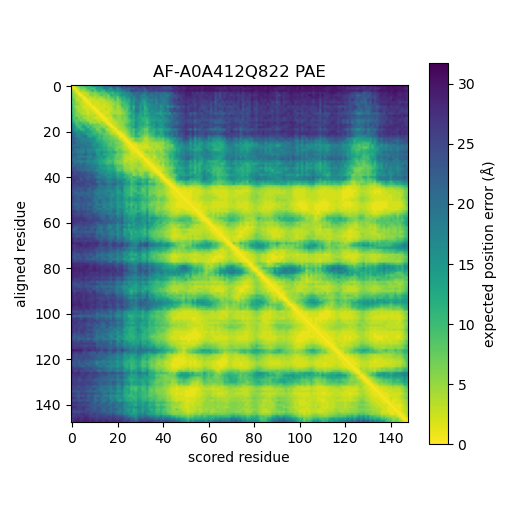
ATOM 689 C C . ARG A 1 90 ? -0.777 -12.612 3.857 1.00 87.00 90 ARG A C 1
ATOM 691 O O . ARG A 1 90 ? -1.174 -13.731 4.165 1.00 87.00 90 ARG A O 1
ATOM 698 N N . LEU A 1 91 ? 0.416 -12.376 3.331 1.00 85.12 91 LEU A N 1
ATOM 699 C CA . LEU A 1 91 ? 1.388 -13.417 3.009 1.00 85.12 91 LEU A CA 1
ATOM 700 C C . LEU A 1 91 ? 2.403 -13.622 4.140 1.00 85.12 91 LEU A C 1
ATOM 702 O O . LEU A 1 91 ? 2.846 -14.742 4.374 1.00 85.12 91 LEU A O 1
ATOM 706 N N . SER A 1 92 ? 2.778 -12.556 4.858 1.00 85.69 92 SER A N 1
ATOM 707 C CA . SER A 1 92 ? 3.716 -12.638 5.984 1.00 85.69 92 SER A CA 1
ATOM 708 C C . SER A 1 92 ? 3.590 -11.459 6.957 1.00 85.69 92 SER A C 1
ATOM 710 O O . SER A 1 92 ? 2.930 -10.459 6.667 1.00 85.69 92 SER A O 1
ATOM 712 N N . GLY A 1 93 ? 4.250 -11.577 8.114 1.00 81.25 93 GLY A N 1
ATOM 713 C CA . GLY A 1 93 ? 4.333 -10.535 9.140 1.00 81.25 93 GLY A CA 1
ATOM 714 C C . GLY A 1 93 ? 3.200 -10.569 10.179 1.00 81.25 93 GLY A C 1
ATOM 715 O O . GLY A 1 93 ? 2.160 -11.206 9.965 1.00 81.25 93 GLY A O 1
ATOM 716 N N . PRO A 1 94 ? 3.400 -9.925 11.343 1.00 78.75 94 PRO A N 1
ATOM 717 C CA . PRO A 1 94 ? 2.415 -9.909 12.421 1.00 78.75 94 PRO A CA 1
ATOM 718 C C . PRO A 1 94 ? 1.137 -9.156 12.022 1.00 78.75 94 PRO A C 1
ATOM 720 O O . PRO A 1 94 ? 1.191 -8.171 11.286 1.00 78.75 94 PRO A O 1
ATOM 723 N N . LEU A 1 95 ? -0.015 -9.594 12.550 1.00 65.19 95 LEU A N 1
ATOM 724 C CA . LEU A 1 95 ? -1.201 -8.735 12.613 1.00 65.19 95 LEU A CA 1
ATOM 725 C C . LEU A 1 95 ? -0.912 -7.698 13.691 1.00 65.19 95 LEU A C 1
ATOM 727 O O . LEU A 1 95 ? -0.862 -8.027 14.876 1.00 65.19 95 LEU A O 1
ATOM 731 N N . GLY A 1 96 ? -0.638 -6.470 13.272 1.00 67.56 96 GLY A N 1
ATOM 732 C CA . GLY A 1 96 ? -0.537 -5.368 14.211 1.00 67.56 96 GLY A CA 1
ATOM 733 C C . GLY A 1 96 ? -1.865 -5.045 14.865 1.00 67.56 96 GLY A C 1
ATOM 734 O O . GLY A 1 96 ? -2.917 -5.502 14.431 1.00 67.56 96 GLY A O 1
ATOM 735 N N . LYS A 1 97 ? -1.810 -4.184 15.883 1.00 69.88 97 LYS A N 1
ATOM 736 C CA . LYS A 1 97 ? -3.014 -3.553 16.442 1.00 69.88 97 LYS A CA 1
ATOM 737 C C . LYS A 1 97 ? -3.649 -2.554 15.467 1.00 69.88 97 LYS A C 1
ATOM 739 O O . LYS A 1 97 ? -4.843 -2.299 15.548 1.00 69.88 97 LYS A O 1
ATOM 744 N N . GLY A 1 98 ? -2.843 -1.980 14.571 1.00 71.56 98 GLY A N 1
ATOM 745 C CA . GLY A 1 98 ? -3.317 -1.118 13.496 1.00 71.56 98 GLY A CA 1
ATOM 746 C C . GLY A 1 98 ? -3.872 -1.954 12.350 1.00 71.56 98 GLY A C 1
ATOM 747 O O . GLY A 1 98 ? -3.126 -2.701 11.714 1.00 71.56 98 GLY A O 1
ATOM 748 N N . HIS A 1 99 ? -5.167 -1.809 12.087 1.00 78.31 99 HIS A N 1
ATOM 749 C CA . HIS A 1 99 ? -5.814 -2.363 10.905 1.00 78.31 99 HIS A CA 1
ATOM 750 C C . HIS A 1 99 ? -5.817 -1.325 9.777 1.00 78.31 99 HIS A C 1
ATOM 752 O O . HIS A 1 99 ? -5.763 -0.114 10.012 1.00 78.31 99 HIS A O 1
ATOM 758 N N . PHE A 1 100 ? -5.881 -1.803 8.539 1.00 86.94 100 PHE A N 1
ATOM 759 C CA . PHE A 1 100 ? -6.121 -0.973 7.367 1.00 86.94 100 PHE A CA 1
ATOM 760 C C . PHE A 1 100 ? -7.245 -1.596 6.547 1.00 86.94 100 PHE A C 1
ATOM 762 O O . PHE A 1 100 ? -7.442 -2.811 6.575 1.00 86.94 100 PHE A O 1
ATOM 769 N N . ASN A 1 101 ? -7.947 -0.751 5.806 1.00 87.31 101 ASN A N 1
ATOM 770 C CA . ASN A 1 101 ? -8.907 -1.182 4.804 1.00 87.31 101 ASN A CA 1
ATOM 771 C C . ASN A 1 101 ? -8.314 -0.951 3.421 1.00 87.31 101 ASN A C 1
ATOM 773 O O . ASN A 1 101 ? -7.551 -0.001 3.219 1.00 87.31 101 ASN A O 1
ATOM 777 N N . ALA A 1 102 ? -8.697 -1.810 2.484 1.00 88.56 102 ALA A N 1
ATOM 778 C CA . ALA A 1 102 ? -8.426 -1.640 1.070 1.00 88.56 102 ALA A CA 1
ATOM 779 C C . ALA A 1 102 ? -9.752 -1.477 0.321 1.00 88.56 102 ALA A C 1
ATOM 781 O O . ALA A 1 102 ? -10.744 -2.112 0.672 1.00 88.56 102 ALA A O 1
ATOM 782 N N . TYR A 1 103 ? -9.742 -0.648 -0.716 1.00 87.94 103 TYR A N 1
ATOM 783 C CA . TYR A 1 103 ? -10.860 -0.399 -1.622 1.00 87.94 103 TYR A CA 1
ATOM 784 C C . TYR A 1 103 ? -10.350 -0.452 -3.061 1.00 87.94 103 TYR A C 1
ATOM 786 O O . TYR A 1 103 ? -9.155 -0.248 -3.297 1.00 87.94 103 TYR A O 1
ATOM 794 N N . ARG A 1 104 ? -11.228 -0.748 -4.020 1.00 85.62 104 ARG A N 1
ATOM 795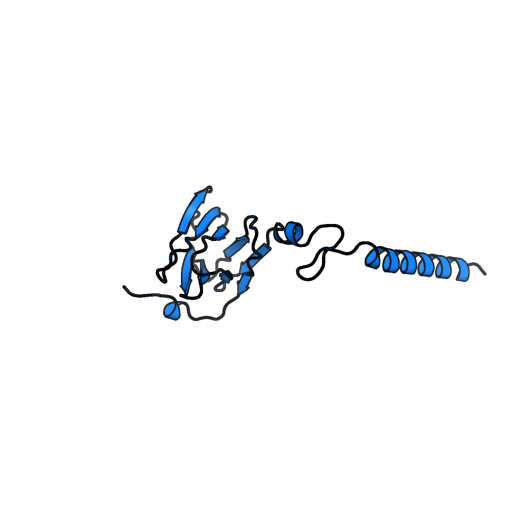 C CA . ARG A 1 104 ? -10.853 -0.900 -5.429 1.00 85.62 104 ARG A CA 1
ATOM 796 C C . ARG A 1 104 ? -11.901 -0.280 -6.334 1.00 85.62 104 ARG A C 1
ATOM 798 O O . ARG A 1 104 ? -13.092 -0.452 -6.107 1.00 85.62 104 ARG A O 1
ATOM 805 N N . GLU A 1 105 ? -11.433 0.401 -7.367 1.00 86.31 105 GLU A N 1
ATOM 806 C CA . GLU A 1 105 ? -12.269 0.903 -8.454 1.00 86.31 105 GLU A CA 1
ATOM 807 C C . GLU A 1 105 ? -12.259 -0.026 -9.669 1.00 86.31 105 GLU A C 1
ATOM 809 O O . GLU A 1 105 ? -11.333 -0.818 -9.843 1.00 86.31 105 GLU A O 1
ATOM 814 N N . GLU A 1 106 ? -13.242 0.143 -10.560 1.00 82.56 106 GLU A N 1
ATOM 815 C CA . GLU A 1 106 ? -13.337 -0.628 -11.812 1.00 82.56 106 GLU A CA 1
ATOM 816 C C . GLU A 1 106 ? -12.114 -0.432 -12.717 1.00 82.56 106 GLU A C 1
ATOM 818 O O . GLU A 1 106 ? -11.696 -1.336 -13.430 1.00 82.56 106 GLU A O 1
ATOM 823 N N . ASN A 1 107 ? -11.485 0.746 -12.661 1.00 83.38 107 ASN A N 1
ATOM 824 C CA . ASN A 1 107 ? -10.260 1.033 -13.414 1.00 83.38 107 ASN A CA 1
ATOM 825 C C . ASN A 1 107 ? -9.015 0.300 -12.865 1.00 83.38 107 ASN A C 1
ATOM 827 O O . ASN A 1 107 ? -7.933 0.420 -13.438 1.00 83.38 107 ASN A O 1
ATOM 831 N N . GLY A 1 108 ? -9.162 -0.438 -11.762 1.00 83.56 108 GLY A N 1
ATOM 832 C CA . GLY A 1 108 ? -8.112 -1.211 -11.116 1.00 83.56 108 GLY A CA 1
ATOM 833 C C . GLY A 1 108 ? -7.321 -0.470 -10.045 1.00 83.56 108 GLY A C 1
ATOM 834 O O . GLY A 1 108 ? -6.528 -1.107 -9.353 1.00 83.56 108 GLY A O 1
ATOM 835 N N . ASN A 1 109 ? -7.542 0.834 -9.855 1.00 88.69 109 ASN A N 1
ATOM 836 C CA . ASN A 1 109 ? -6.879 1.582 -8.793 1.00 88.69 109 ASN A CA 1
ATOM 837 C C . ASN A 1 109 ? -7.282 1.045 -7.422 1.00 88.69 109 ASN A C 1
ATOM 839 O O . ASN A 1 109 ? -8.449 0.744 -7.159 1.00 88.69 109 ASN A O 1
ATOM 843 N N . ILE A 1 110 ? -6.292 0.960 -6.539 1.00 89.75 110 ILE A N 1
ATOM 844 C CA . ILE A 1 110 ? -6.469 0.481 -5.175 1.00 89.75 110 ILE A CA 1
ATOM 845 C C . ILE A 1 110 ? -6.292 1.660 -4.232 1.00 89.75 110 ILE A C 1
ATOM 847 O O . ILE A 1 110 ? -5.404 2.489 -4.414 1.00 89.75 110 ILE A O 1
ATOM 851 N N . TYR A 1 111 ? -7.105 1.707 -3.189 1.00 91.19 111 TYR A N 1
ATOM 852 C CA . TYR A 1 111 ? -7.027 2.721 -2.154 1.00 91.19 111 TYR A CA 1
ATOM 853 C C . TYR A 1 111 ? -6.869 2.057 -0.800 1.00 91.19 111 TYR A C 1
ATOM 855 O O . TYR A 1 111 ? -7.579 1.102 -0.498 1.00 91.19 111 TYR A O 1
ATOM 863 N N . VAL A 1 112 ? -5.954 2.553 0.026 1.00 91.19 112 VAL A N 1
ATOM 864 C CA . VAL A 1 112 ? -5.710 2.015 1.366 1.00 91.19 112 VAL A CA 1
ATOM 865 C C . VAL A 1 112 ? -5.619 3.127 2.401 1.00 91.19 112 VAL A C 1
ATOM 867 O O . VAL A 1 112 ? -5.083 4.202 2.141 1.00 91.19 112 VAL A O 1
ATOM 870 N N . LYS A 1 113 ? -6.152 2.865 3.593 1.00 90.44 113 LYS A N 1
ATOM 871 C CA . LYS A 1 113 ? -6.033 3.745 4.766 1.00 90.44 113 LYS A CA 1
ATOM 872 C C . LYS A 1 113 ? -6.095 2.929 6.045 1.00 90.44 113 LYS A C 1
ATOM 874 O O . LYS A 1 113 ? -6.726 1.871 6.077 1.00 90.44 113 LYS A O 1
ATOM 879 N N . THR A 1 114 ? -5.484 3.439 7.106 1.00 88.62 114 THR A N 1
ATOM 880 C CA . THR A 1 114 ? -5.690 2.920 8.460 1.00 88.62 114 THR A CA 1
ATOM 881 C C . THR A 1 114 ? -7.152 3.068 8.887 1.00 88.62 114 THR A C 1
ATOM 883 O O . THR A 1 114 ? -7.883 3.951 8.427 1.00 88.62 114 THR A O 1
ATOM 886 N N . THR A 1 115 ? -7.589 2.193 9.792 1.00 83.12 115 THR A N 1
ATOM 887 C CA . THR A 1 115 ? -8.892 2.326 10.463 1.00 83.12 115 THR A CA 1
ATOM 888 C C . THR A 1 115 ? -8.898 3.470 11.479 1.00 83.12 115 THR A C 1
ATOM 890 O O . THR A 1 115 ? -9.947 4.042 11.756 1.00 83.12 115 THR A O 1
ATOM 893 N N . THR A 1 116 ? -7.729 3.824 12.017 1.00 83.62 116 THR A N 1
ATOM 894 C CA . THR A 1 116 ? -7.540 4.934 12.957 1.00 83.62 116 THR A CA 1
ATOM 895 C C . THR A 1 116 ? -7.024 6.157 12.206 1.00 83.62 116 THR A C 1
ATOM 897 O O . THR A 1 116 ? -5.896 6.151 11.729 1.00 83.62 116 THR A O 1
ATOM 900 N N . GLN A 1 117 ? -7.823 7.222 12.121 1.00 75.31 117 GLN A N 1
ATOM 901 C CA . GLN A 1 117 ? -7.541 8.385 11.263 1.00 75.31 117 GLN A CA 1
ATOM 902 C C . GLN A 1 117 ? -6.225 9.122 11.582 1.00 75.31 117 GLN A C 1
ATOM 904 O O . GLN A 1 117 ? -5.644 9.752 10.704 1.00 75.31 117 GLN A O 1
ATOM 909 N N . SER A 1 118 ? -5.742 9.053 12.824 1.00 80.88 118 SER A N 1
ATOM 910 C CA . SER A 1 118 ? -4.466 9.657 13.230 1.00 80.88 118 SER A CA 1
ATOM 911 C C . SER A 1 118 ? -3.240 8.810 12.888 1.00 80.88 118 SER A C 1
ATOM 913 O O . SER A 1 118 ? -2.121 9.318 12.942 1.00 80.88 118 SER A O 1
ATOM 915 N N . ASP A 1 119 ? -3.426 7.527 12.578 1.00 85.38 119 ASP A N 1
ATOM 916 C CA . ASP A 1 119 ? -2.320 6.586 12.457 1.00 85.38 119 ASP A CA 1
ATOM 917 C C . ASP A 1 119 ? -1.775 6.601 11.026 1.00 85.38 119 ASP A C 1
ATOM 919 O O . ASP A 1 119 ? -2.535 6.346 10.085 1.00 85.38 119 ASP A O 1
ATOM 923 N N . PRO A 1 120 ? -0.470 6.860 10.829 1.00 89.56 120 PRO A N 1
ATOM 924 C CA . PRO A 1 120 ? 0.115 6.829 9.502 1.00 89.56 120 PRO A CA 1
ATOM 925 C C . PRO A 1 120 ? 0.170 5.396 8.965 1.00 89.56 120 PRO A C 1
ATOM 927 O O . PRO A 1 120 ? 0.551 4.453 9.667 1.00 89.56 120 PRO A O 1
ATOM 930 N N . LEU A 1 121 ? -0.156 5.258 7.684 1.00 91.12 121 LEU A N 1
ATOM 931 C CA . LEU A 1 121 ? 0.054 4.060 6.889 1.00 91.12 121 LEU A CA 1
ATOM 932 C C . LEU A 1 121 ? 1.273 4.275 5.997 1.00 91.12 121 LEU A C 1
ATOM 934 O O . LEU A 1 121 ? 1.308 5.233 5.226 1.00 91.12 121 LEU A O 1
ATOM 938 N N . THR A 1 122 ? 2.252 3.376 6.061 1.00 91.81 122 THR A N 1
ATOM 939 C CA . THR A 1 122 ? 3.294 3.302 5.030 1.00 91.81 122 THR A CA 1
ATOM 940 C C . THR A 1 122 ? 2.960 2.172 4.072 1.00 91.81 122 THR A C 1
ATOM 942 O O . THR A 1 122 ? 2.748 1.037 4.506 1.00 91.81 122 THR A O 1
ATOM 945 N N . VAL A 1 123 ? 2.952 2.473 2.778 1.00 90.75 123 VAL A N 1
ATOM 946 C CA . VAL A 1 123 ? 2.774 1.498 1.700 1.00 90.75 123 VAL A CA 1
ATOM 947 C C . VAL A 1 123 ? 4.023 1.517 0.841 1.00 90.75 123 VAL A C 1
ATOM 949 O O . VAL A 1 123 ? 4.456 2.584 0.408 1.00 90.75 123 VAL A O 1
ATOM 952 N N . THR A 1 124 ? 4.589 0.341 0.596 1.00 88.88 124 THR A N 1
ATOM 953 C CA . THR A 1 124 ? 5.803 0.161 -0.196 1.00 88.88 124 THR A CA 1
ATOM 954 C C . THR A 1 124 ? 5.564 -0.886 -1.276 1.00 88.88 124 THR A C 1
ATOM 956 O O . THR A 1 124 ? 5.083 -1.980 -0.974 1.00 88.88 124 THR A O 1
ATOM 959 N N . SER A 1 125 ? 5.924 -0.592 -2.527 1.00 83.94 125 SER A N 1
ATOM 960 C CA . SER A 1 125 ? 5.877 -1.589 -3.599 1.00 83.94 125 SER A CA 1
ATOM 961 C C . SER A 1 125 ? 6.926 -2.676 -3.388 1.00 83.94 125 SER A C 1
ATOM 963 O O . SER A 1 125 ? 8.073 -2.403 -3.027 1.00 83.94 125 SER A O 1
ATOM 965 N N . VAL A 1 126 ? 6.543 -3.925 -3.651 1.00 77.44 126 VAL A N 1
ATOM 966 C CA . VAL A 1 126 ? 7.487 -5.044 -3.726 1.00 77.44 126 VAL A CA 1
ATOM 967 C C . VAL A 1 126 ? 7.780 -5.298 -5.192 1.00 77.44 126 VAL A C 1
ATOM 969 O O . VAL A 1 126 ? 6.845 -5.430 -5.976 1.00 77.44 126 VA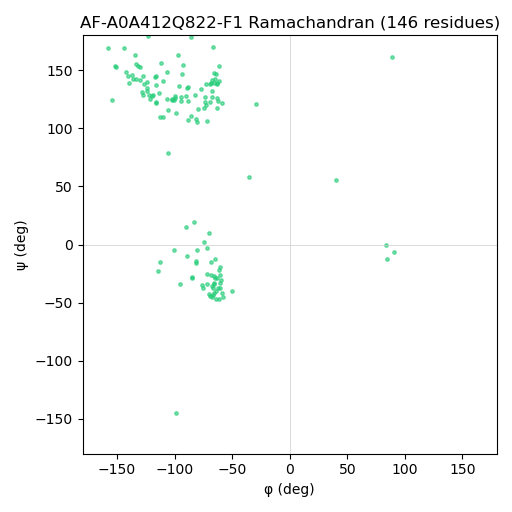L A O 1
ATOM 972 N N . GLY A 1 127 ? 9.072 -5.295 -5.542 1.00 65.12 127 GLY A N 1
ATOM 973 C CA . GLY A 1 127 ? 9.594 -5.271 -6.911 1.00 65.12 127 GLY A CA 1
ATOM 974 C C . GLY A 1 127 ? 8.685 -5.934 -7.946 1.00 65.12 127 GLY A C 1
ATOM 975 O O . GLY A 1 127 ? 8.366 -7.116 -7.850 1.00 65.12 127 GLY A O 1
ATOM 976 N N . SER A 1 128 ? 8.283 -5.151 -8.942 1.00 63.41 128 SER A N 1
ATOM 977 C CA . SER A 1 128 ? 7.391 -5.584 -10.011 1.00 63.41 128 SER A CA 1
ATOM 978 C C . SER A 1 128 ? 7.935 -5.102 -11.357 1.00 63.41 128 SER A C 1
ATOM 980 O O . SER A 1 128 ? 8.783 -4.211 -11.406 1.00 63.41 128 SER A O 1
ATOM 982 N N . ASN A 1 129 ? 7.460 -5.677 -12.464 1.00 63.72 129 ASN A N 1
ATOM 983 C CA . ASN A 1 129 ? 7.780 -5.169 -13.806 1.00 63.72 129 ASN A CA 1
ATOM 984 C C . ASN A 1 129 ? 7.016 -3.868 -14.138 1.00 63.72 129 ASN A C 1
ATOM 986 O O . ASN A 1 129 ? 7.136 -3.333 -15.241 1.00 63.72 129 ASN A O 1
ATOM 990 N N . HIS A 1 130 ? 6.226 -3.363 -13.189 1.00 67.50 130 HIS A N 1
ATOM 991 C CA . HIS A 1 130 ? 5.406 -2.166 -13.275 1.00 67.50 130 HIS A CA 1
ATOM 992 C C . HIS A 1 130 ? 5.749 -1.176 -12.160 1.00 67.50 130 HIS A C 1
ATOM 994 O O . HIS A 1 130 ? 5.979 -1.540 -11.003 1.00 67.50 130 HIS A O 1
ATOM 1000 N N . VAL A 1 131 ? 5.778 0.105 -12.525 1.00 68.38 131 VAL A N 1
ATOM 1001 C CA . VAL A 1 131 ? 5.926 1.189 -11.557 1.00 68.38 131 VAL A CA 1
ATOM 1002 C C . VAL A 1 131 ? 4.562 1.438 -10.945 1.00 68.38 131 VAL A C 1
ATOM 1004 O O . VAL A 1 131 ? 3.698 2.028 -11.589 1.00 68.38 131 VAL A O 1
ATOM 1007 N N . PHE A 1 132 ? 4.379 1.007 -9.704 1.00 75.38 132 PHE A N 1
ATOM 1008 C CA . PHE A 1 132 ? 3.261 1.490 -8.906 1.00 75.38 132 PHE A CA 1
ATOM 1009 C C . PHE A 1 132 ? 3.517 2.956 -8.580 1.00 75.38 132 PHE A C 1
ATOM 1011 O O . PHE A 1 132 ? 4.556 3.277 -8.003 1.00 75.38 132 PHE A O 1
ATOM 1018 N N . LYS A 1 133 ? 2.588 3.836 -8.956 1.00 84.44 133 LYS A N 1
ATOM 1019 C CA . LYS A 1 133 ? 2.582 5.204 -8.442 1.00 84.44 133 LYS A CA 1
ATOM 1020 C C . LYS A 1 133 ? 1.753 5.246 -7.172 1.00 84.44 133 LYS A C 1
ATOM 1022 O O . LYS A 1 133 ? 0.660 4.679 -7.112 1.00 84.44 133 LYS A O 1
ATOM 1027 N N . PHE A 1 134 ? 2.296 5.921 -6.173 1.00 89.44 134 PHE A N 1
ATOM 1028 C CA . PHE A 1 134 ? 1.637 6.146 -4.901 1.00 89.44 134 PHE A CA 1
ATOM 1029 C C . PHE A 1 134 ? 1.342 7.628 -4.739 1.00 89.44 134 PHE A C 1
ATOM 1031 O O . PHE A 1 134 ? 2.239 8.454 -4.901 1.00 89.44 134 PHE A O 1
ATOM 1038 N N . GLU A 1 135 ? 0.106 7.957 -4.392 1.00 93.75 135 GLU A N 1
ATOM 1039 C CA . GLU A 1 135 ? -0.306 9.337 -4.153 1.00 93.75 135 GLU A CA 1
ATOM 1040 C C . GLU A 1 135 ? -1.293 9.416 -2.992 1.00 93.75 135 GLU A C 1
ATOM 1042 O O . GLU A 1 135 ? -2.061 8.484 -2.746 1.00 93.75 135 GLU A O 1
ATOM 1047 N N . GLU A 1 136 ? -1.270 10.526 -2.258 1.00 95.50 136 GLU A N 1
ATOM 1048 C CA . GLU A 1 136 ? -2.387 10.848 -1.375 1.00 95.50 136 GLU A CA 1
ATOM 1049 C C . GLU A 1 136 ? -3.614 11.161 -2.230 1.00 95.50 136 GLU A C 1
ATOM 1051 O O . GLU A 1 136 ? -3.516 11.792 -3.282 1.00 95.50 136 GLU A O 1
ATOM 1056 N N . SER A 1 137 ? -4.780 10.729 -1.771 1.00 93.88 137 SER A N 1
ATOM 1057 C CA . SER A 1 137 ? -6.047 10.991 -2.429 1.00 93.88 137 SER A CA 1
ATOM 1058 C C . SER A 1 137 ? -6.998 11.673 -1.460 1.00 93.88 137 SER A C 1
ATOM 1060 O O . SER A 1 137 ? -7.199 11.205 -0.342 1.00 93.88 137 SER A O 1
ATOM 1062 N N . ASP A 1 138 ? -7.630 12.751 -1.916 1.00 93.69 138 ASP A N 1
ATOM 1063 C CA . ASP A 1 138 ? -8.717 13.415 -1.190 1.00 93.69 138 ASP A CA 1
ATOM 1064 C C . ASP A 1 138 ? -10.094 12.827 -1.567 1.00 93.69 138 ASP A C 1
ATOM 1066 O O . ASP A 1 138 ? -11.136 13.426 -1.307 1.00 93.69 138 ASP A O 1
ATOM 1070 N N . LYS A 1 139 ? -10.113 11.655 -2.216 1.00 92.75 139 LYS A N 1
ATOM 1071 C CA . LYS A 1 139 ? -11.344 10.968 -2.604 1.00 92.75 139 LYS A CA 1
ATOM 1072 C C . LYS A 1 139 ? -12.124 10.522 -1.373 1.00 92.75 139 LYS A C 1
ATOM 1074 O O . LYS A 1 139 ? -11.553 10.000 -0.415 1.00 92.75 139 LYS A O 1
ATOM 1079 N N . ASP A 1 140 ? -13.439 10.685 -1.444 1.00 90.12 140 ASP A N 1
ATOM 1080 C CA . ASP A 1 140 ? -14.336 10.209 -0.404 1.00 90.12 140 ASP A CA 1
ATOM 1081 C C . ASP A 1 140 ? -14.355 8.675 -0.370 1.00 90.12 140 ASP A C 1
ATOM 1083 O O . ASP A 1 140 ? -14.581 8.017 -1.388 1.00 90.12 140 ASP A O 1
ATOM 1087 N N . VAL A 1 141 ? -14.111 8.106 0.808 1.00 88.12 141 VAL A N 1
ATOM 1088 C CA . VAL A 1 141 ? -14.066 6.655 1.013 1.00 88.12 141 VAL A CA 1
ATOM 1089 C C . VAL A 1 141 ? -15.438 6.038 0.786 1.00 88.12 141 VAL A C 1
ATOM 1091 O O . VAL A 1 141 ? -15.511 4.937 0.249 1.00 88.12 141 VAL A O 1
ATOM 1094 N N . ASP A 1 142 ? -16.510 6.755 1.117 1.00 88.19 142 ASP A N 1
ATOM 1095 C CA . ASP A 1 142 ? -17.871 6.244 0.959 1.00 88.19 142 ASP A CA 1
ATOM 1096 C C . ASP A 1 142 ? -18.214 6.025 -0.523 1.00 88.19 142 ASP A C 1
ATOM 1098 O O . ASP A 1 142 ? -18.930 5.086 -0.863 1.00 88.19 142 ASP A O 1
ATOM 1102 N N . SER A 1 143 ? -17.600 6.797 -1.431 1.00 88.12 143 SER A N 1
ATOM 1103 C CA . SER A 1 143 ? -17.719 6.590 -2.883 1.00 88.12 143 SER A CA 1
ATOM 1104 C C . SER A 1 143 ? -17.037 5.313 -3.396 1.00 88.12 143 SER A C 1
ATOM 1106 O O . SER A 1 143 ? -17.281 4.898 -4.526 1.00 88.12 143 SER A O 1
ATOM 1108 N N . LEU A 1 144 ? -16.169 4.698 -2.586 1.00 84.75 144 LEU A N 1
ATOM 1109 C CA . LEU A 1 144 ? -15.410 3.490 -2.923 1.00 84.75 144 LEU A CA 1
ATOM 1110 C C . LEU A 1 144 ? -16.026 2.216 -2.326 1.00 84.75 144 LEU A C 1
ATOM 1112 O O . LEU A 1 144 ? -15.528 1.116 -2.574 1.00 84.75 144 LEU A O 1
ATOM 1116 N N . ILE A 1 145 ? -17.077 2.347 -1.514 1.00 82.50 145 ILE A N 1
ATOM 1117 C CA . ILE A 1 145 ? -17.774 1.214 -0.910 1.00 82.50 145 ILE A CA 1
ATOM 1118 C C . ILE A 1 145 ? -18.832 0.716 -1.894 1.00 82.50 145 ILE A C 1
ATOM 1120 O O . ILE A 1 145 ? -19.848 1.365 -2.127 1.00 82.50 145 ILE A O 1
ATOM 1124 N N . VAL A 1 146 ? -18.610 -0.476 -2.445 1.00 72.00 146 VAL A N 1
ATOM 1125 C CA . VAL A 1 146 ? -19.611 -1.170 -3.261 1.00 72.00 146 VAL A CA 1
ATOM 1126 C C . VAL A 1 146 ? -20.489 -2.009 -2.336 1.00 72.00 146 VAL A C 1
ATOM 1128 O O . VAL A 1 146 ? -20.047 -3.027 -1.802 1.00 72.00 146 VAL A O 1
ATOM 1131 N N . LEU A 1 147 ? -21.730 -1.568 -2.124 1.00 65.38 147 LEU A N 1
ATOM 1132 C CA . LEU A 1 147 ? -22.751 -2.358 -1.436 1.00 65.38 147 LEU A CA 1
ATOM 1133 C C . LEU A 1 147 ? -23.232 -3.458 -2.395 1.00 65.38 147 LEU A C 1
ATOM 1135 O O . LEU A 1 147 ? -23.728 -3.151 -3.479 1.00 65.38 147 LEU A O 1
ATOM 1139 N N . GLN A 1 148 ? -23.024 -4.719 -2.012 1.00 58.91 148 GLN A N 1
ATOM 1140 C CA . GLN A 1 148 ? -23.543 -5.897 -2.718 1.00 58.91 148 GLN A CA 1
ATOM 1141 C C . GLN A 1 148 ? -24.935 -6.271 -2.218 1.00 58.91 148 GLN A C 1
ATOM 1143 O O . GLN A 1 148 ? -25.168 -6.139 -0.994 1.00 58.91 148 GLN A O 1
#

Foldseek 3Di:
DPVVVVVVVVVVVVVVVVVVVVVQDDADCVDQGVHGVLVVLQPKDKDKDLAKKKWDDAAQDWFWKWKDWDHWIFIKIFGNHQPQATDIDTPDTDDDPWDKDWFGDNRGMIIMHTPDSPIMMMIIGHGDSDRIDMDGDPDDVVVRDDDD

Organism: Phocaeicola vulgatus (NCBI:txid821)

Mean predicted aligned error: 11.71 Å

Sequence (148 aa):
MQSQRGEAFLLHKFALKSELGGLIPLATNEANGLMSKNNYIKIAQSITSTKLIKIESWDGYSTLVFIRASGSTGLYSIDGNWANNAKFTRLSGPLGKGHFNAYREENGNIYVKTTTQSDPLTVTSVGSNHVFKFEESDKDVDSLIVLQ

=== Feature glossary ===
The record interleaves many kinds of information about one protein. Here is each kind framed as the question it answers.

Q: Are the domains correctly placed relative to each other?
A: Predicted aligned error is AlphaFold's pairwise confidence. Unlike pLDDT (per-residue), PAE is per-residue-pair and captures whether two parts of the structure are correctly placed relative to each other. Units are ångströms of expected positional error.

Q: Which residues are in helices, strands, or loops?
A: Eight-state secondary structure (DSSP): H is the canonical α-helix, G the tighter 3₁₀-helix, I the wider π-helix; E/B are β-structure, T and S are turns and bends, and '-' is everything else. DSSP derives these from the pattern of main-chain N–H···O=C hydrogen bonds, not from the sequence.

Q: What if only a Cα trace is available?
A: P-SEA three-state annotation labels each residue as helix, strand, or coil based purely on the geometry of the Cα trace. It serves as a fallback when the full backbone (and thus DSSP) is unavailable.

Q: What are the backbone torsion angles?
A: φ (phi) and ψ (psi) are the two rotatable backbone dihedrals per residue: φ is the C(i-1)–N–Cα–C torsion, ψ is the N–Cα–C–N(i+1) torsion, both in degrees on (−180°, 180°]. α-helical residues cluster near (−60°, −45°); β-strand residues near (−120°, +130°). A Ramachandran plot is simply a scatter of (φ, ψ) for every residue.

Q: What known structures does this most resemble?
A: Structural nearest neighbors (via Foldseek easy-search vs the PDB). Reported per hit: target PDB id, E-value, and alignment TM-score. A TM-score above ~0.5 is the conventional threshold for 'same fold'.

Q: What family and function is it annotated with?
A: Database cross-references. InterPro integrates a dozen domain/family signature databases into unified entries with residue-range hits. GO terms attach function/process/location labels with evidence codes. CATH codes position the fold in a four-level structural taxonomy. Organism is the NCBI-taxonomy species name.

Q: Which residues are buried vs exposed?
A: Solvent accessibility: the surface area of each residue that a 1.4 Å water probe can touch, in Å². When only backbone atoms are present the absolute values are lower than full-atom SASA (side chains contribute most of the area) and are flagged as backbone-only.

Q: What do the diagnostic plots show?
A: Three diagnostic plots accompany the record. The Cα contact map visualizes the tertiary structure as a 2D adjacency matrix (8 Å cutoff, sequence-local contacts suppressed). The Ramachandran plot shows the distribution of backbone (φ, ψ) torsions, with points in the α and β basins reflecting secondary structure content. The PAE plot shows AlphaFold's inter-residue confidence as a color matrix.

Q: What is the amino-acid chain?
A: The amino-acid sequence is the protein's primary structure: the linear order of residues from the N-terminus to the C-terminus, written in one-letter code. Everything else here — the 3D coordinates, the secondary structure, the domain annotations — is ultimately a consequence of this string.

Q: What do the rendered images show?
A: The six renders are orthographic views along the three Cartesian axes in both directions. Representation (cartoon, sticks, or surface) and color scheme (sequence-rainbow or by-chain) vary across proteins so the training set covers all the common visualization conventions.

Q: Where is each backbone atom in 3D?
A: The mmCIF table is the protein's shape written out atom by atom. For each backbone N, Cα, C, and carbonyl O, it records an (x, y, z) coordinate triple in Å plus the residue type, chain letter, and residue number.

Q: How mobile is each atom in the crystal?
A: For experimental (PDB) structures, the B-factor (temperature factor) quantifies the positional spread of each atom in the crystal — a combination of thermal vibration and static disorder — in units of Å². High B-factors mark flexible loops or poorly resolved regions; low B-factors mark the rigid, well-ordered core.

Q: How big and how compact is the whole molecule?
A: Three whole-structure scalars: the radius of gyration (RMS distance of Cα from centroid, in Å), the count of Cα–Cα contacts (pairs closer than 8 Å and separated by more than four residues in sequence — i.e. tertiary, not local, contacts), and the bounding-box dimensions. Together they distinguish compact globular folds from extended fibres or disordered chains.

Q: What does the local fold look like, residue by residue?
A: A 3Di character summarizes, for each residue, the relative orientation of the Cα frame of its nearest spatial neighbor. Because it encodes fold topology rather than chemistry, 3Di alignments detect remote structural similarity that sequence alignment misses.

Q: How confident is the AlphaFold model at each residue?
A: For AlphaFold models, the B-factor field carries pLDDT — the model's own estimate of local accuracy on a 0–100 scale. Regions with pLDDT<50 should be treated as essentially unmodeled; they often correspond to intrinsically disordered segments.